Protein AF-A0A4R1Z8A7-F1 (afdb_monomer)

pLDDT: mean 87.7, std 15.38, range [46.19, 98.31]

Structure (mmCIF, N/CA/C/O backbone):
data_AF-A0A4R1Z8A7-F1
#
_entry.id   AF-A0A4R1Z8A7-F1
#
loop_
_atom_site.group_PDB
_atom_site.id
_atom_site.type_symbol
_atom_site.label_atom_id
_atom_site.label_alt_id
_atom_site.label_comp_id
_atom_site.label_asym_id
_atom_site.label_entity_id
_atom_site.label_seq_id
_atom_site.pdbx_PDB_ins_code
_atom_site.Cartn_x
_atom_site.Cartn_y
_atom_site.Cartn_z
_atom_site.occupancy
_atom_site.B_iso_or_equiv
_atom_site.auth_seq_id
_atom_site.auth_comp_id
_atom_site.auth_asym_id
_atom_site.auth_atom_id
_atom_site.pdbx_PDB_model_num
ATOM 1 N N . MET A 1 1 ? -36.364 -0.612 -11.873 1.00 59.16 1 MET A N 1
ATOM 2 C CA . MET A 1 1 ? -35.559 0.368 -11.119 1.00 59.16 1 MET A CA 1
ATOM 3 C C . MET A 1 1 ? -34.154 0.300 -11.696 1.00 59.16 1 MET A C 1
ATOM 5 O O . MET A 1 1 ? -33.574 -0.776 -11.669 1.00 59.16 1 MET A O 1
ATOM 9 N N . LYS A 1 2 ? -33.683 1.351 -12.373 1.00 59.88 2 LYS A N 1
ATOM 10 C CA . LYS A 1 2 ? -32.315 1.385 -12.913 1.00 59.88 2 LYS A CA 1
ATOM 11 C C . LYS A 1 2 ? -31.408 1.698 -11.724 1.00 59.88 2 LYS A C 1
ATOM 13 O O . LYS A 1 2 ? -31.739 2.611 -10.978 1.00 59.88 2 LYS A O 1
ATOM 18 N N . ALA A 1 3 ? -30.361 0.914 -11.488 1.00 68.19 3 ALA A N 1
ATOM 19 C CA . ALA A 1 3 ? -29.402 1.257 -10.447 1.00 68.19 3 ALA A CA 1
ATOM 20 C C . ALA A 1 3 ? -28.747 2.590 -10.833 1.00 68.19 3 ALA A C 1
ATOM 22 O O . ALA A 1 3 ? -28.217 2.713 -11.936 1.00 68.19 3 ALA A O 1
ATOM 23 N N . ASP A 1 4 ? -28.804 3.582 -9.945 1.00 81.25 4 ASP A N 1
ATOM 24 C CA . ASP A 1 4 ? -28.255 4.920 -10.207 1.00 81.25 4 ASP A CA 1
ATOM 25 C C . ASP A 1 4 ? -26.719 4.905 -10.362 1.00 81.25 4 ASP A C 1
ATOM 27 O O . ASP A 1 4 ? -26.124 5.877 -10.825 1.00 81.25 4 ASP A O 1
ATOM 31 N N . PHE A 1 5 ? -26.068 3.785 -10.019 1.00 78.62 5 PHE A N 1
ATOM 32 C CA . PHE A 1 5 ? -24.626 3.602 -10.120 1.00 78.62 5 PHE A CA 1
ATOM 33 C C . PHE A 1 5 ? -24.247 2.156 -10.491 1.00 78.62 5 PHE A C 1
ATOM 35 O O . PHE A 1 5 ? -24.141 1.283 -9.633 1.00 78.62 5 PHE A O 1
ATOM 42 N N . GLU A 1 6 ? -24.008 1.914 -11.782 1.00 84.38 6 GLU A N 1
ATOM 43 C CA . GLU A 1 6 ? -23.390 0.691 -12.311 1.00 84.38 6 GLU A CA 1
ATOM 44 C C . GLU A 1 6 ? -22.260 1.09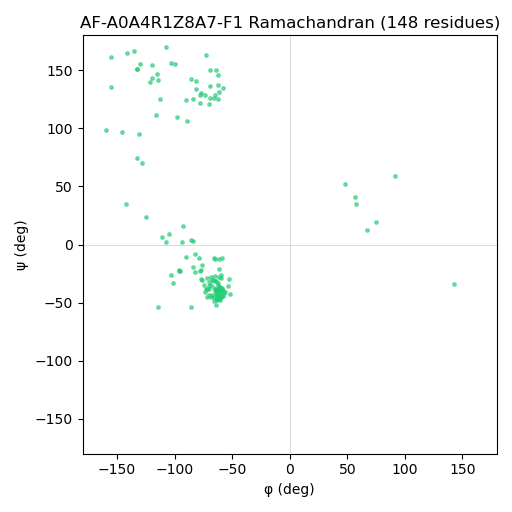8 -13.278 1.00 84.38 6 GLU A C 1
ATOM 46 O O . GLU A 1 6 ? -22.524 1.452 -14.432 1.00 84.38 6 GLU A O 1
ATOM 51 N N . PRO A 1 7 ? -20.995 1.164 -12.819 1.00 83.31 7 PRO A N 1
ATOM 52 C CA . PRO A 1 7 ? -19.895 1.634 -13.652 1.00 83.31 7 PRO A CA 1
ATOM 53 C C . PRO A 1 7 ? -19.573 0.619 -14.757 1.00 83.31 7 PRO A C 1
ATOM 55 O O . PRO A 1 7 ? -19.203 -0.519 -14.487 1.00 83.31 7 PRO A O 1
ATOM 58 N N . VAL A 1 8 ? -19.669 1.055 -16.016 1.00 87.81 8 VAL A N 1
ATOM 59 C CA . VAL A 1 8 ? -19.389 0.214 -17.200 1.00 87.81 8 VAL A CA 1
ATOM 60 C C . VAL A 1 8 ? -17.954 0.399 -17.720 1.00 87.81 8 VAL A C 1
ATOM 62 O O . VAL A 1 8 ? -17.410 -0.475 -18.392 1.00 87.81 8 VAL A O 1
ATOM 65 N N . ARG A 1 9 ? -17.314 1.530 -17.403 1.00 87.94 9 ARG A N 1
ATOM 66 C CA . ARG A 1 9 ? -15.959 1.901 -17.845 1.00 87.94 9 ARG A CA 1
ATOM 67 C C . ARG A 1 9 ? -15.190 2.608 -16.732 1.00 87.94 9 ARG A C 1
ATOM 69 O O . ARG A 1 9 ? -15.797 3.047 -15.759 1.00 87.94 9 ARG A O 1
ATOM 76 N N . ASP A 1 10 ? -13.875 2.714 -16.906 1.00 88.12 10 ASP A N 1
ATOM 77 C CA . ASP A 1 10 ? -12.973 3.502 -16.053 1.00 88.12 10 ASP A CA 1
ATOM 78 C C . ASP A 1 10 ? -13.005 3.123 -14.563 1.00 88.12 10 ASP A C 1
ATOM 80 O O . ASP A 1 10 ? -12.940 3.972 -13.676 1.00 88.12 10 ASP A O 1
ATOM 84 N N . PHE A 1 11 ? -13.071 1.820 -14.276 1.00 91.50 11 PHE A N 1
ATOM 85 C CA . PHE A 1 11 ? -13.005 1.285 -12.918 1.00 91.50 11 PHE A CA 1
ATOM 86 C C . PHE A 1 11 ? -11.812 0.342 -12.746 1.00 91.50 11 PHE A C 1
ATOM 88 O O . PHE A 1 11 ? -11.335 -0.282 -13.692 1.00 91.50 11 PHE A O 1
ATOM 95 N N . THR A 1 12 ? -11.343 0.212 -11.506 1.00 90.50 12 THR A N 1
ATOM 96 C CA . THR A 1 12 ? -10.307 -0.757 -11.131 1.00 90.50 12 THR A CA 1
ATOM 97 C C . THR A 1 12 ? -10.922 -1.802 -10.214 1.00 90.50 12 THR A C 1
ATOM 99 O O . THR A 1 12 ? -11.506 -1.462 -9.187 1.00 90.50 12 THR A O 1
ATOM 102 N N . LYS A 1 13 ? -10.794 -3.083 -10.574 1.00 90.94 13 LYS A N 1
ATOM 103 C CA . LYS A 1 13 ? -11.178 -4.184 -9.683 1.00 90.94 13 LYS A CA 1
ATOM 104 C C . LYS A 1 13 ? -10.142 -4.304 -8.574 1.00 90.94 13 LYS A C 1
ATOM 106 O O . LYS A 1 13 ? -8.955 -4.411 -8.862 1.00 90.94 13 LYS A O 1
ATOM 111 N N . VAL A 1 14 ? -10.599 -4.320 -7.329 1.00 92.44 14 V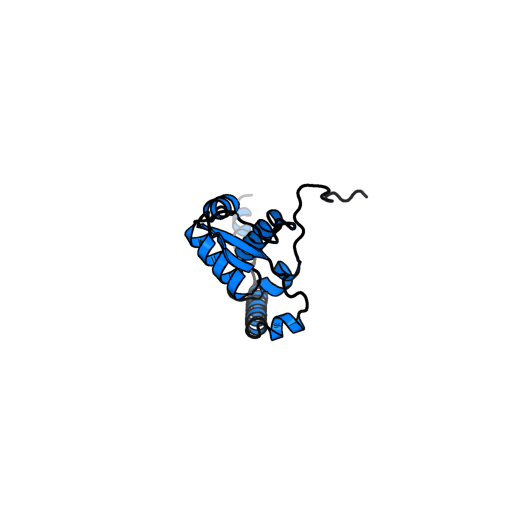AL A N 1
ATOM 112 C CA . VAL A 1 14 ? -9.754 -4.450 -6.137 1.00 92.44 14 VAL A CA 1
ATOM 113 C C . VAL A 1 14 ? -10.333 -5.503 -5.203 1.00 92.44 14 VAL A C 1
ATOM 115 O O . VAL A 1 14 ? -11.542 -5.729 -5.184 1.00 92.44 14 VAL A O 1
ATOM 118 N N . HIS A 1 15 ? -9.477 -6.163 -4.428 1.00 94.44 15 HIS A N 1
ATOM 119 C CA . HIS A 1 15 ? -9.932 -7.132 -3.436 1.00 94.44 15 HIS A CA 1
ATOM 120 C C . HIS A 1 15 ? -10.495 -6.429 -2.199 1.00 94.44 15 HIS A C 1
ATOM 122 O O . HIS A 1 15 ? -9.821 -5.598 -1.588 1.00 94.44 15 HIS A O 1
ATOM 128 N N . ASN A 1 16 ? -11.690 -6.844 -1.771 1.00 96.06 16 ASN A N 1
ATOM 129 C CA . ASN A 1 16 ? -12.342 -6.317 -0.568 1.00 96.06 16 ASN A CA 1
ATOM 130 C C . ASN A 1 16 ? -11.516 -6.530 0.709 1.00 96.06 16 ASN A C 1
ATOM 132 O O . ASN A 1 16 ? -11.614 -5.720 1.626 1.00 96.06 16 ASN A O 1
ATOM 136 N N . ALA A 1 17 ? -10.650 -7.551 0.739 1.00 97.19 17 ALA A N 1
ATOM 137 C CA . ALA A 1 17 ? -9.733 -7.826 1.846 1.00 97.19 17 ALA A CA 1
ATOM 138 C C . ALA A 1 17 ? -8.873 -6.614 2.242 1.00 97.19 17 ALA A C 1
ATOM 140 O O . ALA A 1 17 ? -8.539 -6.459 3.415 1.00 97.19 17 ALA A O 1
ATOM 141 N N . LEU A 1 18 ? -8.562 -5.712 1.302 1.00 96.88 18 LEU A N 1
ATOM 142 C CA . LEU A 1 18 ? -7.855 -4.466 1.613 1.00 96.88 18 LEU A CA 1
ATOM 143 C C . LEU A 1 18 ? -8.619 -3.604 2.622 1.00 96.88 18 LEU A C 1
ATOM 145 O O . LEU A 1 18 ? -7.999 -2.980 3.475 1.00 96.88 18 LEU A O 1
ATOM 149 N N . PHE A 1 19 ? -9.948 -3.580 2.519 1.00 94.50 19 PHE A N 1
ATOM 150 C CA . PHE A 1 19 ? -10.836 -2.743 3.324 1.00 94.50 19 PHE A CA 1
ATOM 151 C C . PHE A 1 19 ? -11.412 -3.471 4.536 1.00 94.50 19 PHE A C 1
ATOM 153 O O . PHE A 1 19 ? -11.811 -2.812 5.495 1.00 94.50 19 PHE A O 1
ATOM 160 N N . THR A 1 20 ? -11.460 -4.805 4.502 1.00 94.56 20 THR A N 1
ATOM 161 C CA . THR A 1 20 ? -12.052 -5.616 5.571 1.00 94.56 20 THR A CA 1
ATOM 162 C C . THR A 1 20 ? -11.023 -6.249 6.497 1.00 94.56 20 THR A C 1
ATOM 164 O O . THR A 1 20 ? -11.328 -6.379 7.678 1.00 94.56 20 THR A O 1
ATOM 167 N N . LEU A 1 21 ? -9.836 -6.622 6.001 1.00 96.88 21 LEU A N 1
ATOM 168 C CA . LEU A 1 21 ? -8.790 -7.314 6.765 1.00 96.88 21 LEU A CA 1
ATOM 169 C C . LEU A 1 21 ? -7.541 -6.449 6.935 1.00 96.88 21 LEU A C 1
ATOM 171 O O . LEU A 1 21 ? -7.116 -6.196 8.056 1.00 96.88 21 LEU A O 1
ATOM 175 N N . TYR A 1 22 ? -6.968 -5.929 5.849 1.00 97.19 22 TYR A N 1
ATOM 176 C CA . TYR A 1 22 ? -5.698 -5.199 5.937 1.00 97.19 22 TYR A CA 1
ATOM 177 C C . TYR A 1 22 ? -5.820 -3.884 6.715 1.00 97.19 22 TYR A C 1
ATOM 179 O O . TYR A 1 22 ? -4.888 -3.515 7.414 1.00 97.19 22 TYR A O 1
ATOM 187 N N . THR A 1 23 ? -6.975 -3.217 6.694 1.00 94.69 23 THR A N 1
ATOM 188 C CA . THR A 1 23 ? -7.287 -2.055 7.556 1.00 94.69 23 THR A CA 1
ATOM 189 C C . THR A 1 23 ? -7.278 -2.362 9.057 1.00 94.69 23 THR A C 1
ATOM 191 O O . THR A 1 23 ? -7.282 -1.432 9.861 1.00 94.69 23 THR A O 1
ATOM 194 N N . ARG A 1 24 ? -7.256 -3.641 9.452 1.00 95.06 24 ARG A N 1
ATOM 195 C CA . ARG A 1 24 ? -7.099 -4.082 10.847 1.00 95.06 24 ARG A CA 1
ATOM 196 C C . ARG A 1 24 ? -5.638 -4.110 11.295 1.00 95.06 24 ARG A C 1
ATOM 198 O O . ARG A 1 24 ? -5.368 -4.319 12.470 1.00 95.06 24 ARG A O 1
ATOM 205 N N . LEU A 1 25 ? -4.688 -3.907 10.384 1.00 96.12 25 LEU A N 1
ATOM 206 C CA . LEU A 1 25 ? -3.268 -3.861 10.715 1.00 96.12 25 LEU A CA 1
ATOM 207 C C . LEU A 1 25 ? -2.883 -2.473 11.251 1.00 96.12 25 LEU A C 1
ATOM 209 O O . LEU A 1 25 ? -3.314 -1.458 10.703 1.00 96.12 25 LEU A O 1
ATOM 213 N N . PRO A 1 26 ? -2.016 -2.394 12.275 1.00 94.19 26 PRO A N 1
ATOM 214 C CA . PRO A 1 26 ? -1.781 -1.165 13.036 1.00 94.19 26 PRO A CA 1
ATOM 215 C C . PRO A 1 26 ? -1.214 0.008 12.224 1.00 94.19 26 PRO A C 1
ATOM 217 O O . PRO A 1 26 ? -1.525 1.165 12.509 1.00 94.19 26 PRO A O 1
ATOM 220 N N . ASP A 1 27 ? -0.364 -0.259 11.229 1.00 95.69 27 ASP A N 1
ATOM 221 C CA . ASP A 1 27 ? 0.247 0.757 10.363 1.00 95.69 27 ASP A CA 1
ATOM 222 C C . ASP A 1 27 ? -0.330 0.774 8.938 1.00 95.69 27 ASP A C 1
ATOM 224 O O . ASP A 1 27 ? 0.090 1.596 8.118 1.00 95.69 27 ASP A O 1
ATOM 228 N N . PHE A 1 28 ? -1.330 -0.063 8.641 1.00 97.12 28 PHE A N 1
ATOM 229 C CA . PHE A 1 28 ? -1.996 -0.075 7.343 1.00 97.12 28 PHE A CA 1
ATOM 230 C C . PHE A 1 28 ? -3.177 0.903 7.319 1.00 97.12 28 PHE A C 1
ATOM 232 O O . PHE A 1 28 ? -4.247 0.684 7.876 1.00 97.12 28 PHE A O 1
ATOM 239 N N . LYS A 1 29 ? -2.959 2.014 6.626 1.00 95.25 29 LYS A N 1
ATOM 240 C CA . LYS A 1 29 ? -3.917 3.117 6.433 1.00 95.25 29 LYS A CA 1
ATOM 241 C C . LYS A 1 29 ? -4.483 3.179 5.011 1.00 95.25 29 LYS A C 1
ATOM 243 O O . LYS A 1 29 ? -3.953 2.533 4.107 1.00 95.25 29 LYS A O 1
ATOM 248 N N . ALA A 1 30 ? -5.502 4.013 4.804 1.00 95.44 30 ALA A N 1
ATOM 249 C CA . ALA A 1 30 ? -6.194 4.184 3.525 1.00 95.44 30 ALA A CA 1
ATOM 250 C C . ALA A 1 30 ? -5.254 4.503 2.346 1.00 95.44 30 ALA A C 1
ATOM 252 O O . ALA A 1 30 ? -5.450 3.997 1.244 1.00 95.44 30 ALA A O 1
ATOM 253 N N . GLU A 1 31 ? -4.191 5.272 2.573 1.00 96.75 31 GLU A N 1
ATOM 254 C CA . GLU A 1 31 ? -3.219 5.647 1.542 1.00 96.75 31 GLU A CA 1
ATOM 255 C C . GLU A 1 31 ? -2.439 4.438 1.008 1.00 96.75 31 GLU A C 1
ATOM 257 O O . GLU A 1 31 ? -2.036 4.415 -0.154 1.00 96.75 31 GLU A O 1
ATOM 262 N N . HIS A 1 32 ? -2.277 3.391 1.820 1.00 97.94 32 HIS A N 1
ATOM 263 C CA . HIS A 1 32 ? -1.661 2.137 1.390 1.00 97.94 32 HIS A CA 1
ATOM 264 C C . HIS A 1 32 ? -2.596 1.360 0.464 1.00 97.94 32 HIS A C 1
ATOM 266 O O . HIS A 1 32 ? -2.163 0.906 -0.595 1.00 97.94 32 HIS A O 1
ATOM 272 N N . ALA A 1 33 ? -3.883 1.264 0.819 1.00 97.31 33 ALA A N 1
ATOM 273 C CA . ALA A 1 33 ? -4.899 0.689 -0.062 1.00 97.31 33 ALA A CA 1
ATOM 274 C C . ALA A 1 33 ? -4.998 1.474 -1.381 1.00 97.31 33 ALA A C 1
ATOM 276 O O . ALA A 1 33 ? -5.102 0.874 -2.453 1.00 97.31 33 ALA A O 1
ATOM 277 N N . MET A 1 34 ? -4.882 2.804 -1.320 1.00 97.00 34 MET A N 1
ATOM 278 C CA . MET A 1 34 ? -4.884 3.664 -2.501 1.00 97.00 34 MET A CA 1
ATOM 279 C C . MET A 1 34 ? -3.657 3.426 -3.388 1.00 97.00 34 MET A C 1
ATOM 281 O O . MET A 1 34 ? -3.806 3.251 -4.595 1.00 97.00 34 MET A O 1
ATOM 285 N N . LEU A 1 35 ? -2.452 3.338 -2.809 1.00 97.94 35 LEU A N 1
ATOM 286 C CA . LEU A 1 35 ? -1.244 2.995 -3.564 1.00 97.94 35 LEU A CA 1
ATOM 287 C C . LEU A 1 35 ? -1.366 1.619 -4.224 1.00 97.94 35 LEU A C 1
ATOM 289 O O . LEU A 1 35 ? -1.042 1.471 -5.400 1.00 97.94 35 LEU A O 1
ATOM 293 N N . TYR A 1 36 ? -1.845 0.612 -3.494 1.00 98.06 36 TYR A N 1
ATOM 294 C CA . TYR A 1 36 ? -2.032 -0.724 -4.054 1.00 98.06 36 TYR A CA 1
ATOM 295 C C . TYR A 1 36 ? -3.026 -0.708 -5.228 1.00 98.06 36 TYR A C 1
ATOM 297 O O . TYR A 1 36 ? -2.721 -1.229 -6.299 1.00 98.06 36 TYR A O 1
ATOM 305 N N . THR A 1 37 ? -4.159 -0.018 -5.075 1.00 97.31 37 THR A N 1
ATOM 306 C CA . THR A 1 37 ? -5.172 0.162 -6.131 1.00 97.31 37 THR A CA 1
ATOM 307 C C . THR A 1 37 ? -4.606 0.893 -7.351 1.00 97.31 37 THR A C 1
ATOM 309 O O . THR A 1 37 ? -4.811 0.474 -8.490 1.00 97.31 37 THR A O 1
ATOM 312 N N . TYR A 1 38 ? -3.828 1.953 -7.126 1.00 97.75 38 TYR A N 1
ATOM 313 C CA . TYR A 1 38 ? -3.145 2.701 -8.181 1.00 97.75 38 TYR A CA 1
ATOM 314 C C . TYR A 1 38 ? -2.184 1.820 -8.991 1.00 97.75 38 TYR A C 1
ATOM 316 O O . TYR A 1 38 ? -2.118 1.937 -10.220 1.00 97.75 38 TYR A O 1
ATOM 324 N N . LEU A 1 39 ? -1.450 0.931 -8.312 1.00 97.38 39 LEU A N 1
ATOM 325 C CA . LEU A 1 39 ? -0.561 -0.033 -8.954 1.00 97.38 39 LEU A CA 1
ATOM 326 C C . LEU A 1 39 ? -1.347 -1.112 -9.713 1.00 97.38 39 LEU A C 1
ATOM 328 O O . LEU A 1 39 ? -0.932 -1.464 -10.813 1.00 97.38 39 LEU A O 1
ATOM 332 N N . MET A 1 40 ? -2.484 -1.592 -9.189 1.00 96.50 40 MET A N 1
ATOM 333 C CA . MET A 1 40 ? -3.376 -2.521 -9.904 1.00 96.50 40 MET A CA 1
ATOM 334 C C . MET A 1 40 ? -3.886 -1.924 -11.216 1.00 96.50 40 MET A C 1
ATOM 336 O O . MET A 1 40 ? -3.825 -2.584 -12.249 1.00 96.50 40 MET A O 1
ATOM 340 N N . ALA A 1 41 ? -4.308 -0.658 -11.202 1.00 96.19 41 ALA A N 1
ATOM 341 C CA . ALA A 1 41 ? -4.767 0.050 -12.398 1.00 96.19 41 ALA A CA 1
ATOM 342 C C . ALA A 1 41 ? -3.683 0.181 -13.489 1.00 96.19 41 ALA A C 1
ATOM 344 O O . ALA A 1 41 ? -3.994 0.404 -14.655 1.00 96.19 41 ALA A O 1
ATOM 345 N N . ARG A 1 42 ? -2.402 0.063 -13.111 1.00 95.81 42 ARG A N 1
ATOM 346 C CA . ARG A 1 42 ? -1.226 0.162 -13.997 1.00 95.81 42 ARG A CA 1
ATOM 347 C C . ARG A 1 42 ? -0.499 -1.164 -14.179 1.00 95.81 42 ARG A C 1
ATOM 349 O O . ARG A 1 42 ? 0.588 -1.195 -14.759 1.00 95.81 42 ARG A O 1
ATOM 356 N N . PHE A 1 43 ? -1.055 -2.249 -13.655 1.00 95.19 43 PHE A N 1
ATOM 357 C CA . PHE A 1 43 ? -0.459 -3.561 -13.787 1.00 95.19 43 PHE A CA 1
ATOM 358 C C . PHE A 1 43 ? -0.563 -4.017 -15.235 1.00 95.19 43 PHE A C 1
ATOM 360 O O . PHE A 1 43 ? -1.651 -4.042 -15.804 1.00 95.19 43 PHE A O 1
ATOM 367 N N . ASN A 1 44 ? 0.569 -4.386 -15.826 1.00 93.75 44 ASN A N 1
ATOM 368 C CA . ASN A 1 44 ? 0.597 -4.960 -17.160 1.00 93.75 44 ASN A CA 1
ATOM 369 C C . ASN A 1 44 ? 0.661 -6.494 -17.043 1.00 93.75 44 ASN A C 1
ATOM 371 O O . ASN A 1 44 ? 1.710 -7.010 -16.641 1.00 93.75 44 ASN A O 1
ATOM 375 N N . PRO A 1 45 ? -0.409 -7.238 -17.398 1.00 91.88 45 PRO A N 1
ATOM 376 C CA . PRO A 1 45 ? -0.429 -8.696 -17.279 1.00 91.88 45 PRO A CA 1
ATOM 377 C C . PRO A 1 45 ? 0.628 -9.392 -18.138 1.00 91.88 45 PRO A C 1
ATOM 379 O O . PRO A 1 45 ? 1.184 -10.399 -17.713 1.00 91.88 45 PRO A O 1
ATOM 382 N N . SER A 1 46 ? 0.955 -8.833 -19.307 1.00 93.69 46 SER A N 1
ATOM 383 C CA . SER A 1 46 ? 1.967 -9.389 -20.211 1.00 93.69 46 SER A CA 1
ATOM 384 C C . SER A 1 46 ? 3.378 -9.297 -19.631 1.00 93.69 46 SER A C 1
ATOM 386 O O . SER A 1 46 ? 4.219 -10.145 -19.914 1.00 93.69 46 SER A O 1
ATOM 388 N N . TYR A 1 47 ? 3.648 -8.276 -18.814 1.00 90.88 47 TYR A N 1
ATOM 389 C CA . TYR A 1 47 ? 4.942 -8.102 -18.149 1.00 90.88 47 TYR A CA 1
ATOM 390 C C . TYR A 1 47 ? 4.975 -8.673 -16.726 1.00 90.88 47 TYR A C 1
ATOM 392 O O . TYR A 1 47 ? 6.051 -8.979 -16.209 1.00 90.88 47 TYR A O 1
ATOM 400 N N . GLY A 1 48 ? 3.819 -8.816 -16.074 1.00 93.19 48 GLY A N 1
ATOM 401 C CA . GLY A 1 48 ? 3.709 -9.279 -14.690 1.00 93.19 48 GLY A CA 1
ATOM 402 C C . GLY A 1 48 ? 4.117 -8.230 -13.646 1.00 93.19 48 GLY A C 1
ATOM 403 O O . GLY A 1 48 ? 4.442 -8.582 -12.508 1.00 93.19 48 GLY A O 1
ATOM 404 N N . TYR A 1 49 ? 4.148 -6.944 -14.011 1.00 95.25 49 TYR A N 1
ATOM 405 C CA . TYR A 1 49 ? 4.468 -5.847 -13.094 1.00 95.25 49 TYR A CA 1
ATOM 406 C C . TYR A 1 49 ? 3.880 -4.501 -13.542 1.00 95.25 49 TYR A C 1
ATOM 408 O O . TYR A 1 49 ? 3.552 -4.292 -14.709 1.00 95.25 49 TYR A O 1
ATOM 416 N N . ALA A 1 50 ? 3.788 -3.570 -12.592 1.00 96.00 50 ALA A N 1
ATOM 417 C CA . ALA A 1 50 ? 3.615 -2.138 -12.831 1.00 96.00 50 ALA A CA 1
ATOM 418 C C . ALA A 1 50 ? 4.974 -1.428 -12.696 1.00 96.00 50 ALA A C 1
ATOM 420 O O . ALA A 1 50 ? 5.867 -1.921 -12.010 1.00 96.00 50 ALA A O 1
ATOM 421 N N . PHE A 1 51 ? 5.160 -0.273 -13.328 1.00 95.25 51 PHE A N 1
ATOM 422 C CA . PHE A 1 51 ? 6.431 0.470 -13.274 1.00 95.25 51 PHE A CA 1
ATOM 423 C C . PHE A 1 51 ? 6.292 2.010 -13.214 1.00 95.25 51 PHE A C 1
ATOM 425 O O . PHE A 1 51 ? 7.140 2.703 -13.783 1.00 95.25 51 PHE A O 1
ATOM 432 N N . PRO A 1 52 ? 5.267 2.582 -12.540 1.00 96.00 52 PRO A N 1
ATOM 433 C CA . PRO A 1 52 ? 5.202 4.031 -12.350 1.00 96.00 52 PRO A CA 1
ATOM 434 C C . PRO A 1 52 ? 6.401 4.525 -11.534 1.00 96.00 52 PRO A C 1
ATOM 436 O O . PRO A 1 52 ? 6.878 3.842 -10.630 1.00 96.00 52 PRO A O 1
ATOM 439 N N . THR A 1 53 ? 6.896 5.723 -11.817 1.00 95.19 53 THR A N 1
ATOM 440 C CA . THR A 1 53 ? 7.968 6.317 -11.013 1.00 95.19 53 THR A CA 1
ATOM 441 C C . THR A 1 53 ? 7.439 6.777 -9.649 1.00 95.19 53 THR A C 1
ATOM 443 O O . THR A 1 53 ? 6.239 6.975 -9.455 1.00 95.19 53 THR A O 1
ATOM 446 N N . SER A 1 54 ? 8.334 7.011 -8.681 1.00 95.25 54 SER A N 1
ATOM 447 C CA . SER A 1 54 ? 7.927 7.610 -7.398 1.00 95.25 54 SER A CA 1
ATOM 448 C C . SER A 1 54 ? 7.290 8.996 -7.580 1.00 95.25 54 SER A C 1
ATOM 450 O O . SER A 1 54 ? 6.441 9.365 -6.774 1.00 95.25 54 SER A O 1
ATOM 452 N N . CYS A 1 55 ? 7.663 9.741 -8.628 1.00 95.88 55 CYS A N 1
ATOM 453 C CA . CYS A 1 55 ? 7.043 11.022 -8.971 1.00 95.88 55 CYS A CA 1
ATOM 454 C C . CYS A 1 55 ? 5.614 10.832 -9.492 1.00 95.88 55 CYS A C 1
ATOM 456 O O . CYS A 1 55 ? 4.719 11.539 -9.040 1.00 95.88 55 CYS A O 1
ATOM 458 N N . ASP A 1 56 ? 5.378 9.843 -10.361 1.00 97.31 56 ASP A N 1
ATOM 459 C CA . ASP A 1 56 ? 4.030 9.532 -10.866 1.00 97.31 56 ASP A CA 1
ATOM 460 C C . ASP A 1 56 ? 3.089 9.120 -9.733 1.00 97.31 56 ASP A C 1
ATOM 462 O O . ASP A 1 56 ? 1.925 9.519 -9.703 1.00 97.31 56 ASP A O 1
ATOM 466 N N . ILE A 1 57 ? 3.603 8.332 -8.784 1.00 97.88 57 ILE A N 1
ATOM 467 C CA . ILE A 1 57 ? 2.854 7.919 -7.596 1.00 97.88 57 ILE A CA 1
ATOM 468 C C . ILE A 1 57 ? 2.556 9.131 -6.708 1.00 97.88 57 ILE A C 1
ATOM 470 O O . ILE A 1 57 ? 1.417 9.311 -6.289 1.00 97.88 57 ILE A O 1
ATOM 474 N N . ALA A 1 58 ? 3.567 9.954 -6.418 1.00 97.88 58 ALA A N 1
ATOM 475 C CA . ALA A 1 58 ? 3.420 11.143 -5.584 1.00 97.88 58 ALA A CA 1
ATOM 476 C C . ALA A 1 58 ? 2.378 12.112 -6.160 1.00 97.88 58 ALA A C 1
ATOM 478 O O . ALA A 1 58 ? 1.507 12.584 -5.432 1.00 97.88 58 ALA A O 1
ATOM 479 N N . LEU A 1 59 ? 2.426 12.341 -7.475 1.00 97.94 59 LEU A N 1
ATOM 480 C CA . LEU A 1 59 ? 1.466 13.174 -8.188 1.00 97.94 59 LEU A CA 1
ATOM 481 C C . LEU A 1 59 ? 0.052 12.584 -8.125 1.00 97.94 59 LEU A C 1
ATOM 483 O O . LEU A 1 59 ? -0.897 13.290 -7.802 1.00 97.94 59 LEU A O 1
ATOM 487 N N . ALA A 1 60 ? -0.096 11.286 -8.397 1.00 97.25 60 ALA A N 1
ATOM 488 C CA . ALA A 1 60 ? -1.406 10.644 -8.440 1.00 97.25 60 ALA A CA 1
ATOM 489 C C . ALA A 1 60 ? -2.079 10.506 -7.069 1.00 97.25 60 ALA A C 1
ATOM 491 O O . ALA A 1 60 ? -3.303 10.547 -6.984 1.00 97.25 60 ALA A O 1
ATOM 492 N N . LEU A 1 61 ? -1.292 10.323 -6.007 1.00 96.81 61 LEU A N 1
ATOM 493 C CA . LEU A 1 61 ? -1.790 10.207 -4.635 1.00 96.81 61 LEU A CA 1
ATOM 494 C C . LEU A 1 61 ? -1.790 11.542 -3.884 1.00 96.81 61 LEU A C 1
ATOM 496 O O . LEU A 1 61 ? -2.139 11.564 -2.706 1.00 96.81 61 LEU A O 1
ATOM 500 N N . ASN A 1 62 ? -1.389 12.631 -4.547 1.00 97.44 62 ASN A N 1
ATOM 501 C CA . ASN A 1 62 ? -1.239 13.958 -3.957 1.00 97.44 62 ASN A CA 1
ATOM 502 C C . ASN A 1 62 ? -0.446 13.928 -2.634 1.00 97.44 62 ASN A C 1
ATOM 504 O O . ASN A 1 62 ? -0.901 14.402 -1.593 1.00 97.44 62 ASN A O 1
ATOM 508 N N . CYS A 1 63 ? 0.740 13.314 -2.658 1.00 97.00 63 CYS A N 1
ATOM 509 C CA . CYS A 1 63 ? 1.593 13.158 -1.481 1.00 97.00 63 CYS A CA 1
ATOM 510 C C . CYS A 1 63 ? 3.060 13.490 -1.783 1.00 97.00 63 CYS A C 1
ATOM 512 O O . CYS A 1 63 ? 3.488 13.556 -2.931 1.00 97.00 63 CYS A O 1
ATOM 514 N N . GLY A 1 64 ? 3.880 13.650 -0.741 1.00 97.25 64 GLY A N 1
ATOM 515 C CA . GLY A 1 64 ? 5.323 13.845 -0.913 1.00 97.25 64 GLY A CA 1
ATOM 516 C C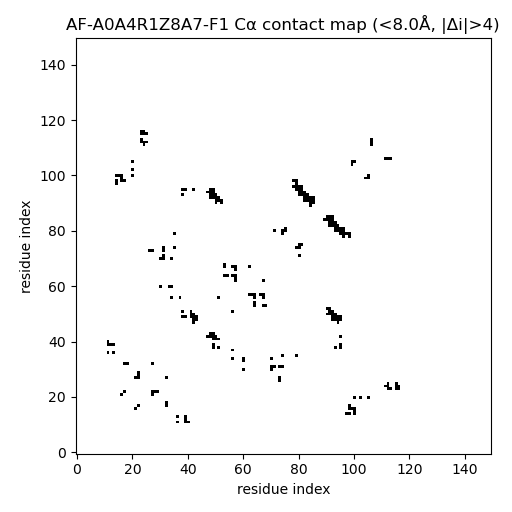 . GLY A 1 64 ? 6.042 12.585 -1.421 1.00 97.25 64 GLY A C 1
ATOM 517 O O . GLY A 1 64 ? 5.668 11.463 -1.083 1.00 97.25 64 GLY A O 1
ATOM 518 N N . ILE A 1 65 ? 7.142 12.749 -2.164 1.00 95.00 65 ILE A N 1
ATOM 519 C CA . ILE A 1 65 ? 7.949 11.624 -2.690 1.00 95.00 65 ILE A CA 1
ATOM 520 C C . ILE A 1 65 ? 8.471 10.716 -1.561 1.00 95.00 65 ILE A C 1
ATOM 522 O O . ILE A 1 65 ? 8.449 9.491 -1.680 1.00 95.00 65 ILE A O 1
ATOM 526 N N . ASN A 1 66 ? 8.884 11.290 -0.427 1.00 95.88 66 ASN A N 1
ATOM 527 C CA . ASN A 1 66 ? 9.330 10.510 0.736 1.00 95.88 66 ASN A CA 1
ATOM 528 C C . ASN A 1 66 ? 8.203 9.648 1.323 1.00 95.88 66 ASN A C 1
ATOM 530 O O . ASN A 1 66 ? 8.444 8.537 1.802 1.00 95.88 66 ASN A O 1
ATOM 534 N N . GLN A 1 67 ? 6.964 10.127 1.225 1.00 97.00 67 GLN A N 1
ATOM 535 C CA . GLN A 1 67 ? 5.791 9.406 1.688 1.00 97.00 67 GLN A CA 1
ATOM 536 C C . GLN A 1 67 ? 5.524 8.161 0.828 1.00 97.00 67 GLN A C 1
ATOM 538 O O . GLN A 1 67 ? 5.185 7.109 1.366 1.00 97.00 67 GLN A O 1
ATOM 543 N N . VAL A 1 68 ? 5.799 8.224 -0.481 1.00 97.31 68 VAL A N 1
ATOM 544 C CA . VAL A 1 68 ? 5.738 7.055 -1.375 1.00 97.31 68 VAL A CA 1
ATOM 545 C C . VAL A 1 68 ? 6.653 5.935 -0.877 1.00 97.31 68 VAL A C 1
ATOM 547 O O . VAL A 1 68 ? 6.267 4.767 -0.869 1.00 97.31 68 VAL A O 1
ATOM 550 N N . THR A 1 69 ? 7.859 6.264 -0.409 1.00 96.25 69 THR A N 1
ATOM 551 C CA . THR A 1 69 ? 8.778 5.272 0.172 1.00 96.25 69 THR A CA 1
ATOM 552 C C . THR A 1 69 ? 8.206 4.634 1.438 1.00 96.25 69 THR A C 1
ATOM 554 O O . THR A 1 69 ? 8.276 3.410 1.581 1.00 96.25 69 THR A O 1
ATOM 557 N N . ALA A 1 70 ? 7.587 5.424 2.320 1.00 97.50 70 ALA A N 1
ATOM 558 C CA . ALA A 1 70 ? 6.900 4.911 3.504 1.00 97.50 70 ALA A CA 1
ATOM 559 C C . ALA A 1 70 ? 5.731 3.980 3.139 1.00 97.50 70 ALA A C 1
ATOM 561 O O . ALA A 1 70 ? 5.655 2.872 3.674 1.00 97.50 70 ALA A O 1
ATOM 562 N N . TYR A 1 71 ? 4.887 4.366 2.178 1.00 98.06 71 TYR A N 1
ATOM 563 C CA . TYR A 1 71 ? 3.768 3.536 1.729 1.00 98.06 71 TYR A CA 1
ATOM 564 C C . TYR A 1 71 ? 4.242 2.212 1.121 1.00 98.06 71 TYR A C 1
ATOM 566 O O . TYR A 1 71 ? 3.755 1.142 1.492 1.00 98.06 71 TYR A O 1
ATOM 574 N N . LYS A 1 72 ? 5.260 2.257 0.246 1.00 97.56 72 LYS A N 1
ATOM 575 C CA . LYS A 1 72 ? 5.885 1.057 -0.336 1.00 97.56 72 LYS A CA 1
ATOM 576 C C . LYS A 1 72 ? 6.393 0.105 0.745 1.00 97.56 72 LYS A C 1
ATOM 578 O O . LYS A 1 72 ? 6.252 -1.105 0.602 1.00 97.56 72 LYS A O 1
ATOM 583 N N . ARG A 1 73 ? 7.000 0.631 1.813 1.00 97.94 73 ARG A N 1
ATOM 584 C CA . ARG A 1 73 ? 7.535 -0.185 2.913 1.00 97.94 73 ARG A CA 1
ATOM 585 C C . ARG A 1 73 ? 6.434 -0.984 3.610 1.00 97.94 73 ARG A C 1
ATOM 587 O O . ARG A 1 73 ? 6.629 -2.172 3.841 1.00 97.94 73 ARG A O 1
ATOM 594 N N . VAL A 1 74 ? 5.287 -0.366 3.886 1.00 98.19 74 VAL A N 1
ATOM 595 C CA . VAL A 1 74 ? 4.141 -1.047 4.514 1.00 98.19 74 VAL A CA 1
ATOM 596 C C . VAL A 1 74 ? 3.536 -2.093 3.574 1.00 98.19 74 VAL A C 1
ATOM 598 O O . VAL A 1 74 ? 3.317 -3.229 3.985 1.00 98.19 74 VAL A O 1
ATOM 601 N N . LEU A 1 75 ? 3.358 -1.777 2.286 1.00 98.31 75 LEU A N 1
ATOM 602 C CA . LEU A 1 75 ? 2.859 -2.763 1.316 1.00 98.31 75 LEU A CA 1
ATOM 603 C C . LEU A 1 75 ? 3.797 -3.973 1.160 1.00 98.31 75 LEU A C 1
ATOM 605 O O . LEU A 1 75 ? 3.326 -5.098 1.010 1.00 98.31 75 LEU A O 1
ATOM 609 N N . LYS A 1 76 ? 5.119 -3.766 1.225 1.00 98.12 76 LYS A N 1
ATOM 610 C CA . LYS A 1 76 ? 6.109 -4.858 1.230 1.00 98.12 76 LYS A CA 1
ATOM 611 C C . LYS A 1 76 ? 6.049 -5.686 2.508 1.00 98.12 76 LYS A C 1
ATOM 613 O O . LYS A 1 76 ? 6.079 -6.909 2.425 1.00 98.12 76 LYS A O 1
ATOM 618 N N . LYS A 1 77 ? 5.971 -5.021 3.668 1.00 97.94 77 LYS A N 1
ATOM 619 C CA . LYS A 1 77 ? 5.864 -5.659 4.991 1.00 97.94 77 LYS A CA 1
ATOM 620 C C . LYS A 1 77 ? 4.718 -6.668 5.014 1.00 97.94 77 LYS A C 1
ATOM 622 O O . LYS A 1 77 ? 4.902 -7.776 5.495 1.00 97.94 77 LYS A O 1
ATOM 627 N N . TYR A 1 78 ? 3.579 -6.304 4.429 1.00 97.94 78 TYR A N 1
ATOM 628 C CA . TYR A 1 78 ? 2.391 -7.157 4.373 1.00 97.94 78 TYR A CA 1
ATOM 629 C C . TYR A 1 78 ? 2.279 -8.015 3.112 1.00 97.94 78 TYR A C 1
ATOM 631 O O . TYR A 1 78 ? 1.210 -8.537 2.803 1.00 97.94 78 TYR A O 1
ATOM 639 N N . GLY A 1 79 ? 3.378 -8.158 2.368 1.00 97.56 79 GLY A N 1
ATOM 640 C CA . GLY A 1 79 ? 3.467 -9.079 1.241 1.00 97.56 79 GLY A CA 1
ATOM 641 C C . GLY A 1 79 ? 2.585 -8.723 0.046 1.00 97.56 79 GLY A C 1
ATOM 642 O O . GLY A 1 79 ? 2.467 -9.545 -0.852 1.00 97.56 79 GLY A O 1
ATOM 643 N N . LEU A 1 80 ? 2.006 -7.522 -0.008 1.00 98.12 80 LEU A N 1
ATOM 644 C CA . LEU A 1 80 ? 1.128 -7.091 -1.098 1.00 98.12 80 LEU A CA 1
ATOM 645 C C . LEU A 1 80 ? 1.908 -6.734 -2.363 1.00 98.12 80 LEU A C 1
ATOM 647 O O . LEU A 1 80 ? 1.416 -6.908 -3.477 1.00 98.12 80 LEU A O 1
ATOM 651 N N . ILE A 1 81 ? 3.138 -6.240 -2.206 1.00 98.06 81 ILE A N 1
ATOM 652 C CA . ILE A 1 81 ? 4.014 -5.920 -3.334 1.00 98.06 81 ILE A CA 1
ATOM 653 C C . ILE A 1 81 ? 5.420 -6.471 -3.121 1.00 98.06 81 ILE A C 1
ATOM 655 O O . ILE A 1 81 ? 5.932 -6.519 -2.003 1.00 98.06 81 ILE A O 1
ATOM 659 N N . ALA A 1 82 ? 6.088 -6.779 -4.225 1.00 97.50 82 ALA A N 1
ATOM 660 C CA . ALA A 1 82 ? 7.537 -6.896 -4.295 1.00 97.50 82 ALA A CA 1
ATOM 661 C C . ALA A 1 82 ? 8.085 -5.806 -5.221 1.00 97.50 82 ALA A C 1
ATOM 663 O O . ALA A 1 82 ? 7.440 -5.428 -6.199 1.00 97.50 82 ALA A O 1
ATOM 664 N N . THR A 1 83 ? 9.282 -5.298 -4.924 1.00 96.00 83 THR A N 1
ATOM 665 C CA . THR A 1 83 ? 9.961 -4.333 -5.797 1.00 96.00 83 THR A CA 1
ATOM 666 C C . THR A 1 83 ? 11.305 -4.865 -6.233 1.00 96.00 83 THR A C 1
ATOM 668 O O . THR A 1 83 ? 12.061 -5.361 -5.398 1.00 96.00 83 THR A O 1
ATOM 671 N N . ARG A 1 84 ? 11.650 -4.635 -7.491 1.00 93.62 84 ARG A N 1
ATOM 672 C CA . ARG A 1 84 ? 13.015 -4.788 -8.000 1.00 93.62 84 ARG A CA 1
ATOM 673 C C . ARG A 1 84 ? 13.398 -3.527 -8.764 1.00 93.62 84 ARG A C 1
ATOM 675 O O . ARG A 1 84 ? 12.523 -2.816 -9.255 1.00 93.62 84 ARG A O 1
ATOM 682 N N . ARG A 1 85 ? 14.693 -3.246 -8.866 1.00 92.31 85 ARG A N 1
ATOM 683 C CA . ARG A 1 85 ? 15.180 -2.169 -9.729 1.00 92.31 85 ARG A CA 1
ATOM 684 C C . ARG A 1 85 ? 15.253 -2.662 -11.167 1.00 92.31 85 ARG A C 1
ATOM 686 O O . ARG A 1 85 ? 15.762 -3.752 -11.413 1.00 92.31 85 ARG A O 1
ATOM 693 N N . HIS A 1 86 ? 14.754 -1.867 -12.106 1.00 87.81 86 HIS A N 1
ATOM 694 C CA . HIS A 1 86 ? 14.955 -2.134 -13.520 1.00 87.81 86 HIS A CA 1
ATOM 695 C C . HIS A 1 86 ? 16.453 -2.008 -13.847 1.00 87.81 86 HIS A C 1
ATOM 697 O O . HIS A 1 86 ? 17.038 -0.970 -13.523 1.00 87.81 86 HIS A O 1
ATOM 703 N N . PRO A 1 87 ? 17.075 -3.006 -14.501 1.00 83.62 87 PRO A N 1
ATOM 704 C CA . PRO A 1 87 ? 18.520 -3.017 -14.740 1.00 83.62 87 PRO A CA 1
ATOM 705 C C . PRO A 1 87 ? 18.982 -1.850 -15.623 1.00 83.62 87 PRO A C 1
ATOM 707 O O . PRO A 1 87 ? 20.015 -1.254 -15.356 1.00 83.62 87 PRO A O 1
ATOM 710 N N . THR A 1 88 ? 18.192 -1.496 -16.642 1.00 85.44 88 THR A N 1
ATOM 711 C CA . THR A 1 88 ? 18.529 -0.431 -17.604 1.00 85.44 88 THR A CA 1
ATOM 712 C C . THR A 1 88 ? 18.124 0.970 -17.143 1.00 85.44 88 THR A C 1
ATOM 714 O O . THR A 1 88 ? 18.949 1.872 -17.114 1.00 85.44 88 THR A O 1
ATOM 717 N N . TYR A 1 89 ? 16.852 1.174 -16.786 1.00 81.75 89 TYR A N 1
ATOM 718 C CA . TYR A 1 89 ? 16.313 2.511 -16.513 1.00 81.75 89 TYR A CA 1
ATOM 719 C C . TYR A 1 89 ? 16.434 2.951 -15.057 1.00 81.75 89 TYR A C 1
ATOM 721 O O . TYR A 1 89 ? 16.171 4.109 -14.745 1.00 81.75 89 TYR A O 1
ATOM 729 N N . GLY A 1 90 ? 16.795 2.042 -14.147 1.00 82.44 90 GLY A N 1
ATOM 730 C CA . GLY A 1 90 ? 16.915 2.392 -12.741 1.00 82.44 90 GLY A CA 1
ATOM 731 C C . GLY A 1 90 ? 15.611 2.956 -12.159 1.00 82.44 90 GLY A C 1
ATOM 732 O O . GLY A 1 90 ? 15.641 3.849 -11.326 1.00 82.44 90 GLY A O 1
ATOM 733 N N . ASN A 1 91 ? 14.445 2.485 -12.581 1.00 87.50 91 ASN A N 1
ATOM 734 C CA . ASN A 1 91 ? 13.187 2.738 -11.884 1.00 87.50 91 ASN A CA 1
ATOM 735 C C . ASN A 1 91 ? 12.772 1.491 -11.100 1.00 87.50 91 ASN A C 1
ATOM 737 O O . ASN A 1 91 ? 13.202 0.374 -11.396 1.00 87.50 91 ASN A O 1
ATOM 741 N N . ASP A 1 92 ? 11.970 1.685 -10.058 1.00 93.06 92 ASP A N 1
ATOM 742 C CA . ASP A 1 92 ? 11.357 0.564 -9.354 1.00 93.06 92 ASP A CA 1
ATOM 743 C C . ASP A 1 92 ? 10.308 -0.072 -10.277 1.00 93.06 92 ASP A C 1
ATOM 745 O O . ASP A 1 92 ? 9.506 0.627 -10.898 1.00 93.06 92 ASP A O 1
ATOM 749 N N . VAL A 1 93 ? 10.285 -1.401 -10.333 1.00 95.62 93 VAL A N 1
ATOM 750 C CA . VAL A 1 93 ? 9.162 -2.155 -10.894 1.00 95.62 93 VAL A CA 1
ATOM 751 C C . VAL A 1 93 ? 8.500 -2.964 -9.787 1.00 95.62 93 VAL A C 1
ATOM 753 O O . VAL A 1 93 ? 9.168 -3.484 -8.888 1.00 95.62 93 VAL A O 1
ATOM 756 N N . TYR A 1 94 ? 7.177 -3.037 -9.853 1.00 97.44 94 TYR A N 1
ATOM 757 C CA . TYR A 1 94 ? 6.288 -3.497 -8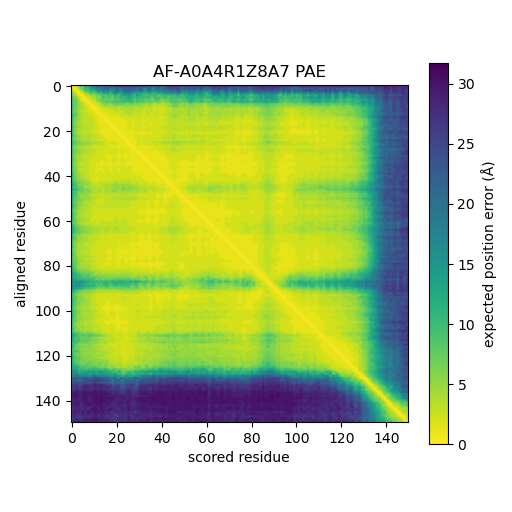.798 1.00 97.44 94 TYR A CA 1
ATOM 758 C C . TYR A 1 94 ? 5.564 -4.758 -9.246 1.00 97.44 94 TYR A C 1
ATOM 760 O O . TYR A 1 94 ? 4.699 -4.710 -10.120 1.00 97.44 94 TYR A O 1
ATOM 768 N N . THR A 1 95 ? 5.881 -5.883 -8.620 1.00 97.25 95 THR A N 1
ATOM 769 C CA . THR A 1 95 ? 5.096 -7.109 -8.766 1.00 97.25 95 THR A CA 1
ATOM 770 C C . THR A 1 95 ? 4.024 -7.116 -7.687 1.00 97.25 95 THR A C 1
ATOM 772 O O . THR A 1 95 ? 4.337 -6.995 -6.502 1.00 97.25 95 THR A O 1
ATOM 775 N N . LEU A 1 96 ? 2.766 -7.237 -8.104 1.00 96.81 96 LEU A N 1
ATOM 776 C CA . LEU A 1 96 ? 1.612 -7.308 -7.212 1.00 96.81 96 LEU A CA 1
ATOM 777 C C . LEU A 1 96 ? 1.383 -8.752 -6.770 1.00 96.81 96 LEU A C 1
ATOM 779 O O . LEU A 1 96 ? 1.538 -9.681 -7.562 1.00 96.81 96 LEU A O 1
ATOM 783 N N . ARG A 1 97 ? 0.995 -8.931 -5.511 1.00 96.81 97 ARG A N 1
ATOM 784 C CA . ARG A 1 97 ? 0.545 -10.208 -4.955 1.00 96.81 97 ARG A CA 1
ATOM 785 C C . ARG A 1 97 ? -0.886 -10.053 -4.467 1.00 96.81 97 ARG A C 1
ATOM 787 O O . ARG A 1 97 ? -1.251 -8.980 -3.981 1.00 96.81 97 ARG A O 1
ATOM 794 N N . ALA A 1 98 ? -1.689 -11.099 -4.637 1.00 95.88 98 ALA A N 1
ATOM 795 C CA . ALA A 1 98 ? -3.066 -11.100 -4.167 1.00 95.88 98 ALA A CA 1
ATOM 796 C C . ALA A 1 98 ? -3.094 -10.955 -2.630 1.00 95.88 98 ALA A C 1
ATOM 798 O O . ALA A 1 98 ? -2.268 -11.579 -1.960 1.00 95.88 98 ALA A O 1
ATOM 799 N N . PRO A 1 99 ? -3.995 -10.135 -2.064 1.00 97.69 99 PRO A N 1
ATOM 800 C CA . PRO A 1 99 ? -4.198 -10.069 -0.624 1.00 97.69 99 PRO A CA 1
ATOM 801 C C . PRO A 1 99 ? -4.733 -11.399 -0.094 1.00 97.69 99 PRO A C 1
ATOM 803 O O . PRO A 1 99 ? -5.486 -12.082 -0.789 1.00 97.69 99 PRO A O 1
ATOM 806 N N . ILE A 1 100 ? -4.403 -11.726 1.154 1.00 97.94 100 ILE A N 1
ATOM 807 C CA . ILE A 1 100 ? -5.036 -12.843 1.863 1.00 97.94 100 ILE A CA 1
ATOM 808 C C . ILE A 1 100 ? -6.511 -12.489 2.076 1.00 97.94 100 ILE A C 1
ATOM 810 O O . ILE A 1 100 ? -6.819 -11.409 2.586 1.00 97.94 100 ILE A O 1
ATOM 814 N N . VAL A 1 101 ? -7.411 -13.370 1.640 1.00 97.56 101 VAL A N 1
ATOM 815 C CA . VAL A 1 101 ? -8.867 -13.152 1.701 1.00 97.56 101 VAL A CA 1
ATOM 816 C C . VAL A 1 101 ? -9.535 -13.921 2.834 1.00 97.56 101 VAL A C 1
ATOM 818 O O . VAL A 1 101 ? -10.565 -13.473 3.331 1.00 97.56 101 VAL A O 1
ATOM 821 N N . GLU A 1 102 ? -8.939 -15.036 3.255 1.00 97.62 102 GLU A N 1
ATOM 822 C CA . GLU A 1 102 ? -9.448 -15.862 4.344 1.00 97.62 102 GLU A CA 1
ATOM 823 C C . GLU A 1 102 ? -8.984 -15.313 5.692 1.00 97.62 102 GLU A C 1
ATOM 825 O O . GLU A 1 102 ? -7.792 -15.130 5.939 1.00 97.62 102 GLU A O 1
ATOM 830 N N . GLU A 1 103 ? -9.931 -15.057 6.592 1.00 96.00 103 GLU A N 1
ATOM 831 C CA . GLU A 1 103 ? -9.658 -14.405 7.877 1.00 96.00 103 GLU A CA 1
ATOM 832 C C . GLU A 1 103 ? -8.751 -15.250 8.787 1.00 96.00 103 GLU A C 1
ATOM 834 O O . GLU A 1 103 ? -7.835 -14.721 9.416 1.00 96.00 103 GLU A O 1
ATOM 839 N N . ALA A 1 104 ? -8.948 -16.572 8.810 1.00 96.19 104 ALA A N 1
ATOM 840 C CA . ALA A 1 104 ? -8.105 -17.483 9.585 1.00 96.19 104 ALA A CA 1
ATOM 841 C C . ALA A 1 104 ? -6.649 -17.492 9.084 1.00 96.19 104 ALA A C 1
ATOM 843 O O . ALA A 1 104 ? -5.717 -17.447 9.885 1.00 96.19 104 ALA A O 1
ATOM 844 N N . GLU A 1 105 ? -6.449 -17.499 7.761 1.00 97.12 105 GLU A N 1
ATOM 845 C CA . GLU A 1 105 ? -5.117 -17.398 7.152 1.00 97.12 105 GLU A CA 1
ATOM 846 C C . GLU A 1 105 ? -4.485 -16.033 7.451 1.00 97.12 105 GLU A C 1
ATOM 848 O O . GLU A 1 105 ? -3.299 -15.941 7.770 1.00 97.12 105 GLU A O 1
ATOM 853 N N . PHE A 1 106 ? -5.288 -14.969 7.410 1.00 97.94 106 PHE A N 1
ATOM 854 C CA . PHE A 1 106 ? -4.830 -13.615 7.676 1.00 97.94 106 PHE A CA 1
ATOM 855 C C . PHE A 1 106 ? -4.300 -13.456 9.105 1.00 97.94 106 PHE A C 1
ATOM 857 O O . PHE A 1 106 ? -3.205 -12.926 9.287 1.00 97.94 106 PHE A O 1
ATOM 864 N N . TYR A 1 107 ? -5.024 -13.946 10.115 1.00 96.31 107 TYR A N 1
ATOM 865 C CA . TYR A 1 107 ? -4.555 -13.892 11.504 1.00 96.31 107 TYR A CA 1
ATOM 866 C C . TYR A 1 107 ? -3.409 -14.862 11.790 1.00 96.31 107 TYR A C 1
ATOM 868 O O . TYR A 1 107 ? -2.550 -14.551 12.609 1.00 96.31 107 TYR A O 1
ATOM 876 N N . ALA A 1 108 ? -3.330 -15.994 11.084 1.00 96.44 108 ALA A N 1
ATOM 877 C CA . ALA A 1 108 ? -2.155 -16.859 11.161 1.00 96.44 108 ALA A CA 1
ATOM 878 C C . ALA A 1 108 ? -0.895 -16.156 10.620 1.00 96.44 108 ALA A C 1
ATOM 880 O O . ALA A 1 108 ? 0.186 -16.298 11.189 1.00 96.44 108 ALA A O 1
ATOM 881 N N . ALA A 1 109 ? -1.032 -15.370 9.546 1.00 96.44 109 ALA A N 1
ATOM 882 C CA . ALA A 1 109 ? 0.060 -14.577 8.984 1.00 96.44 109 ALA A CA 1
ATOM 883 C C . ALA A 1 109 ? 0.393 -13.333 9.828 1.00 96.44 109 ALA A C 1
ATOM 885 O O . ALA A 1 109 ? 1.559 -12.937 9.911 1.00 96.44 109 ALA A O 1
ATOM 886 N N . PHE A 1 110 ? -0.616 -12.710 10.444 1.00 96.38 110 PHE A N 1
ATOM 887 C CA . PHE A 1 110 ? -0.505 -11.459 11.195 1.00 96.38 110 PHE A CA 1
ATOM 888 C C . PHE A 1 110 ? -1.218 -11.559 12.557 1.00 96.38 110 PHE A C 1
ATOM 890 O O . PHE A 1 110 ? -2.287 -10.967 12.731 1.00 96.38 110 PHE A O 1
ATOM 897 N N . PRO A 1 111 ? -0.634 -12.267 13.540 1.00 92.88 111 PRO A N 1
ATOM 898 C CA . PRO A 1 111 ? -1.291 -12.522 14.825 1.00 92.88 111 PRO A CA 1
ATOM 899 C C . PRO A 1 111 ? -1.619 -11.234 15.590 1.00 92.88 111 PRO A C 1
ATOM 901 O O . PRO A 1 111 ? -2.703 -11.107 16.142 1.00 92.88 111 PRO A O 1
ATOM 904 N N . ASP A 1 112 ? -0.756 -10.217 15.520 1.00 91.00 112 ASP A N 1
ATOM 905 C CA . ASP A 1 112 ? -0.970 -8.934 16.209 1.00 91.00 112 ASP A CA 1
ATOM 906 C C . ASP A 1 112 ? -2.191 -8.141 15.688 1.00 91.00 112 ASP A C 1
ATOM 908 O O . ASP A 1 112 ? -2.598 -7.139 16.287 1.00 91.00 112 ASP A O 1
ATOM 912 N N . ALA A 1 113 ? -2.761 -8.531 14.540 1.00 93.25 113 ALA A N 1
ATOM 913 C CA . ALA A 1 113 ? -3.876 -7.823 13.923 1.00 93.25 113 ALA A CA 1
ATOM 914 C C . ALA A 1 113 ? -5.184 -7.978 14.715 1.00 93.25 113 ALA A C 1
ATOM 916 O O . ALA A 1 113 ? -5.960 -7.021 14.771 1.00 93.25 113 ALA A O 1
ATOM 917 N N . SER A 1 114 ? -5.429 -9.144 15.330 1.00 90.25 114 SER A N 1
ATOM 918 C CA . SER A 1 114 ? -6.637 -9.381 16.137 1.00 90.25 114 SER A CA 1
ATOM 919 C C . SER A 1 114 ? -6.656 -8.457 17.347 1.00 90.25 114 SER A C 1
ATOM 921 O O . SER A 1 114 ? -7.593 -7.681 17.528 1.00 90.25 114 SER A O 1
ATOM 923 N N . ASP A 1 115 ? -5.559 -8.451 18.099 1.00 92.00 115 ASP A N 1
ATOM 924 C CA . ASP A 1 115 ? -5.429 -7.693 19.339 1.00 92.00 115 ASP A CA 1
ATOM 925 C C . ASP A 1 115 ? -5.546 -6.190 19.074 1.00 92.00 115 ASP A C 1
ATOM 927 O O . ASP A 1 115 ? -6.199 -5.450 19.815 1.00 92.00 115 ASP A O 1
ATOM 931 N N . TYR A 1 116 ? -4.933 -5.708 17.988 1.00 93.00 116 TYR A N 1
ATOM 932 C CA . TYR A 1 116 ? -5.063 -4.311 17.589 1.00 93.00 116 TYR A CA 1
ATOM 933 C C . TYR A 1 116 ? -6.510 -3.951 17.231 1.00 93.00 116 TY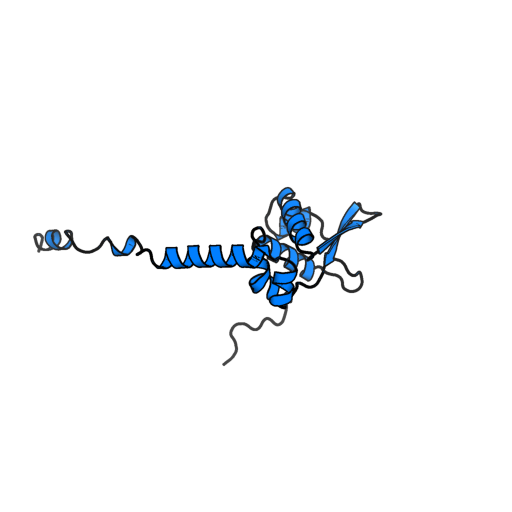R A C 1
ATOM 935 O O . TYR A 1 116 ? -7.016 -2.910 17.669 1.00 93.00 116 TYR A O 1
ATOM 943 N N . TYR A 1 117 ? -7.178 -4.799 16.448 1.00 92.00 117 TYR A N 1
ATOM 944 C CA . TYR A 1 117 ? -8.546 -4.563 16.006 1.00 92.00 117 TYR A CA 1
ATOM 945 C C . TYR A 1 117 ? -9.531 -4.539 17.174 1.00 92.00 117 TYR A C 1
ATOM 947 O O . TYR A 1 117 ? -10.317 -3.597 17.289 1.00 92.00 117 TYR A O 1
ATOM 955 N N . GLU A 1 118 ? -9.443 -5.509 18.083 1.00 92.62 118 GLU A N 1
ATOM 956 C CA . GLU A 1 118 ? -10.282 -5.582 19.282 1.00 92.62 118 GLU A CA 1
ATOM 957 C C . GLU A 1 118 ? -10.095 -4.354 20.173 1.00 92.62 118 GLU A C 1
ATOM 959 O O . GLU A 1 118 ? -11.069 -3.708 20.574 1.00 92.62 118 GLU A O 1
ATOM 964 N N . ARG A 1 119 ? -8.840 -3.946 20.407 1.00 93.12 119 ARG A N 1
ATOM 965 C CA . ARG A 1 119 ? -8.540 -2.709 21.140 1.00 93.12 119 ARG A CA 1
ATOM 966 C C . ARG A 1 119 ? -9.158 -1.496 20.462 1.00 93.12 119 ARG A C 1
ATOM 968 O O . ARG A 1 119 ? -9.659 -0.601 21.147 1.00 93.12 119 ARG A O 1
ATOM 975 N N . ARG A 1 120 ? -9.124 -1.430 19.128 1.00 92.25 120 ARG A N 1
ATOM 976 C CA . ARG A 1 120 ? -9.691 -0.293 18.406 1.00 92.25 120 ARG A CA 1
ATOM 977 C C . ARG A 1 120 ? -11.218 -0.284 18.443 1.00 92.25 120 ARG A C 1
ATOM 979 O O . ARG A 1 120 ? -11.804 0.788 18.605 1.00 92.25 120 ARG A O 1
ATOM 986 N N . LEU A 1 121 ? -11.846 -1.450 18.343 1.00 91.75 121 LEU A N 1
ATOM 987 C CA . LEU A 1 121 ? -13.288 -1.613 18.476 1.00 91.75 121 LEU A CA 1
ATOM 988 C C . LEU A 1 121 ? -13.763 -1.152 19.860 1.00 91.75 121 LEU A C 1
ATOM 990 O O . LEU A 1 121 ? -14.664 -0.319 19.937 1.00 91.75 121 LEU A O 1
ATOM 994 N N . ALA A 1 122 ? -13.089 -1.590 20.928 1.00 92.88 122 ALA A N 1
ATOM 995 C CA . ALA A 1 122 ? -13.394 -1.189 22.302 1.00 92.88 122 ALA A CA 1
ATOM 996 C C . ALA A 1 122 ? -13.260 0.331 22.529 1.00 92.88 122 ALA A C 1
ATOM 998 O O . ALA A 1 122 ? -14.066 0.948 23.221 1.00 92.88 122 ALA A O 1
ATOM 999 N N . GLN A 1 123 ? -12.262 0.976 21.915 1.00 91.19 123 GLN A N 1
ATOM 1000 C CA . GLN A 1 123 ? -12.117 2.437 21.986 1.00 91.19 123 GLN A CA 1
ATOM 1001 C C . GLN A 1 123 ? -13.260 3.182 21.286 1.00 91.19 123 GLN A C 1
ATOM 1003 O O . GLN A 1 123 ? -13.666 4.256 21.731 1.00 91.19 123 GLN A O 1
ATOM 1008 N N . LEU A 1 124 ? -13.739 2.656 20.157 1.00 90.50 124 LEU A N 1
ATOM 1009 C CA . LEU A 1 124 ? -14.830 3.259 19.395 1.00 90.50 124 LEU A CA 1
ATOM 1010 C C . LEU A 1 124 ? -16.181 3.061 20.086 1.00 90.50 124 LEU A C 1
ATOM 1012 O O . LEU A 1 124 ? -16.959 4.014 20.143 1.00 90.50 124 LEU A O 1
ATOM 1016 N N . SER A 1 125 ? -16.440 1.878 20.651 1.00 90.00 125 SER A N 1
ATOM 1017 C CA . SER A 1 125 ? -17.657 1.623 21.429 1.00 90.00 125 SER A CA 1
ATOM 1018 C C . SER A 1 125 ? -17.716 2.512 22.672 1.00 90.00 125 SER A C 1
ATOM 1020 O O . SER A 1 125 ? -18.702 3.217 22.861 1.00 90.00 125 SER A O 1
ATOM 1022 N N . ALA A 1 126 ? -16.618 2.611 23.430 1.00 90.06 126 ALA A N 1
ATOM 1023 C CA . ALA A 1 126 ? -16.539 3.478 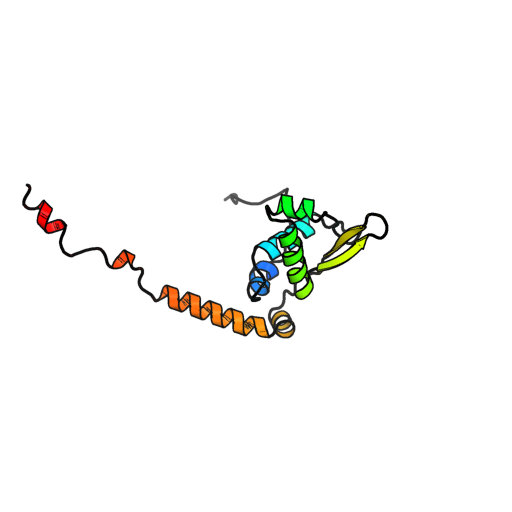24.607 1.00 90.06 126 ALA A CA 1
ATOM 1024 C C . ALA A 1 126 ? -16.728 4.971 24.278 1.00 90.06 126 ALA A C 1
ATOM 1026 O O . ALA A 1 126 ? -17.174 5.745 25.122 1.00 90.06 126 ALA A O 1
ATOM 1027 N N . ARG A 1 127 ? -16.385 5.409 23.057 1.00 84.25 127 ARG A N 1
ATOM 1028 C CA . ARG A 1 127 ? -16.667 6.780 22.606 1.00 84.25 127 ARG A CA 1
ATOM 1029 C C . ARG A 1 127 ? -18.152 6.989 22.325 1.00 84.25 127 ARG A C 1
ATOM 1031 O O . ARG A 1 127 ? -18.649 8.061 22.636 1.00 84.25 127 ARG A O 1
ATOM 1038 N N . LYS A 1 128 ? -18.834 5.998 21.747 1.00 80.44 128 LYS A N 1
ATOM 1039 C CA . LYS A 1 128 ? -20.272 6.063 21.446 1.00 80.44 128 LYS A CA 1
ATOM 1040 C C . LYS A 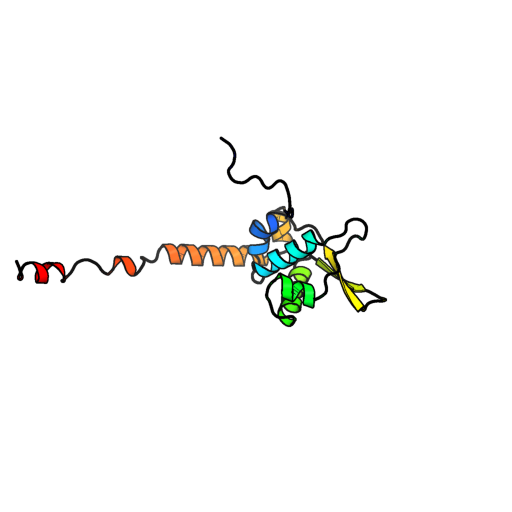1 128 ? -21.126 6.146 22.715 1.00 80.44 128 LYS A C 1
ATOM 1042 O O . LYS A 1 128 ? -22.182 6.759 22.695 1.00 80.44 128 LYS A O 1
ATOM 1047 N N . GLU A 1 129 ? -20.662 5.542 23.804 1.00 77.00 129 GLU A N 1
ATOM 1048 C CA . GLU A 1 129 ? -21.343 5.561 25.106 1.00 77.00 129 GLU A CA 1
ATOM 1049 C C . GLU A 1 129 ? -21.147 6.870 25.884 1.00 77.00 129 GLU A C 1
ATOM 1051 O O . GLU A 1 129 ? -21.840 7.105 26.873 1.00 77.00 129 GLU A O 1
ATOM 1056 N N . ARG A 1 130 ? -20.222 7.746 25.462 1.00 73.19 130 ARG A N 1
ATOM 1057 C CA . ARG A 1 130 ? -20.115 9.086 26.046 1.00 73.19 130 ARG A CA 1
ATOM 1058 C C . ARG A 1 130 ? -21.219 9.958 25.444 1.00 73.19 130 ARG A C 1
ATOM 1060 O O . ARG A 1 130 ? -21.209 10.118 24.226 1.00 73.19 130 ARG A O 1
ATOM 1067 N N . PRO A 1 131 ? -22.124 10.538 26.254 1.00 61.78 131 PRO A N 1
ATOM 1068 C CA . PRO A 1 131 ? -23.112 11.475 25.737 1.00 61.78 131 PRO A CA 1
ATOM 1069 C C . PRO A 1 131 ? -22.390 12.635 25.048 1.00 61.78 131 PRO A C 1
ATOM 1071 O O . PRO A 1 131 ? -21.384 13.145 25.563 1.00 61.78 131 PRO A O 1
ATOM 1074 N N . ASP A 1 132 ? -22.865 13.015 23.863 1.00 63.47 132 ASP A N 1
ATOM 1075 C CA . ASP A 1 132 ? -22.342 14.181 23.165 1.00 63.47 132 ASP A CA 1
ATOM 1076 C C . ASP A 1 132 ? -22.585 15.408 24.051 1.00 63.47 132 ASP A C 1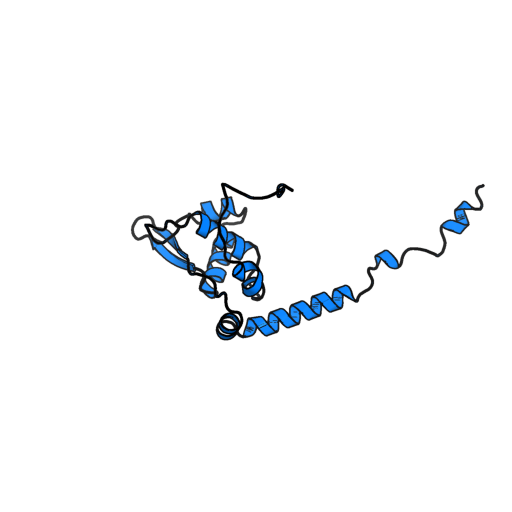
ATOM 1078 O O . ASP A 1 132 ? -23.685 15.639 24.546 1.00 63.47 132 ASP A O 1
ATOM 1082 N N . LYS A 1 133 ? -21.552 16.233 24.255 1.00 57.25 133 LYS A N 1
ATOM 1083 C CA . LYS A 1 133 ? -21.680 17.499 25.003 1.00 57.25 133 LYS A CA 1
ATOM 1084 C C . LYS A 1 133 ? -22.707 18.464 24.386 1.00 57.25 133 LYS A C 1
ATOM 1086 O O . LYS A 1 133 ? -23.034 19.456 25.028 1.00 57.25 133 LYS A O 1
ATOM 1091 N N . ALA A 1 134 ? -23.174 18.195 23.166 1.00 55.34 134 ALA A N 1
ATOM 1092 C CA . ALA A 1 134 ? -24.224 18.954 22.498 1.00 55.34 134 ALA A CA 1
ATOM 1093 C C . ALA A 1 134 ? -25.603 18.773 23.161 1.00 55.34 134 ALA A C 1
ATOM 1095 O O . ALA A 1 134 ? -26.374 19.722 23.169 1.00 55.34 134 ALA A O 1
ATOM 1096 N N . ASP A 1 135 ? -25.867 17.635 23.812 1.00 49.81 135 ASP A N 1
ATOM 1097 C CA . ASP A 1 135 ? -27.151 17.376 24.489 1.00 49.81 135 ASP A CA 1
ATOM 1098 C C . ASP A 1 135 ? -27.190 17.925 25.932 1.00 49.81 135 ASP A C 1
ATOM 1100 O O . ASP A 1 135 ? -28.152 17.711 26.664 1.00 49.81 135 ASP A O 1
ATOM 1104 N N . ALA A 1 136 ? -26.132 18.617 26.374 1.00 50.28 136 ALA A N 1
ATOM 1105 C CA . ALA A 1 136 ? -26.023 19.208 27.712 1.00 50.28 136 ALA A CA 1
ATOM 1106 C C . ALA A 1 136 ? -26.213 20.737 27.726 1.00 50.28 136 ALA A C 1
ATOM 1108 O O . ALA A 1 136 ? -25.954 21.375 28.747 1.00 50.28 136 ALA A O 1
ATOM 1109 N N . VAL A 1 137 ? -26.634 21.332 26.605 1.00 52.69 137 VAL A N 1
ATOM 1110 C CA . VAL A 1 137 ? -26.974 22.758 26.516 1.00 52.69 137 VAL A CA 1
ATOM 1111 C C . VAL A 1 137 ? -28.357 22.902 25.902 1.00 52.69 137 VAL A C 1
ATOM 1113 O O . VAL A 1 137 ? -28.498 23.353 24.778 1.00 52.69 137 VAL A O 1
ATOM 1116 N N . GLU A 1 138 ? -29.383 22.512 26.644 1.00 51.41 138 GLU A N 1
ATOM 1117 C CA . GLU A 1 138 ? -30.707 23.109 26.515 1.00 51.41 138 GLU A CA 1
ATOM 1118 C C . GLU A 1 138 ? -31.445 22.917 27.844 1.00 51.41 138 GLU A C 1
ATOM 1120 O O . GLU A 1 138 ? -31.400 21.849 28.447 1.00 51.41 138 GLU A O 1
ATOM 1125 N N . ASP A 1 139 ? -32.098 23.991 28.283 1.00 52.12 139 ASP A N 1
ATOM 1126 C CA . ASP A 1 139 ? -33.045 24.061 29.401 1.00 52.12 139 ASP A CA 1
ATOM 1127 C C . ASP A 1 139 ? -32.528 24.410 30.810 1.00 52.12 139 ASP A C 1
ATOM 1129 O O . ASP A 1 139 ? -32.775 23.701 31.776 1.00 52.12 139 ASP A O 1
ATOM 1133 N N . THR A 1 140 ? -31.904 25.584 30.959 1.00 50.25 140 THR A N 1
ATOM 1134 C CA . THR A 1 140 ? -32.219 26.474 32.100 1.00 50.25 140 THR A CA 1
ATOM 1135 C C . THR A 1 140 ? -31.782 27.909 31.789 1.00 50.25 140 THR A C 1
ATOM 1137 O O . THR A 1 140 ? -30.614 28.247 31.966 1.00 50.25 140 THR A O 1
ATOM 1140 N N . GLY A 1 141 ? -32.704 28.775 31.350 1.00 49.69 141 GLY A N 1
ATOM 1141 C CA . GLY A 1 141 ? -32.543 30.228 31.534 1.00 49.69 141 GLY A CA 1
ATOM 1142 C C . GLY A 1 141 ? -33.016 31.152 30.409 1.00 49.69 141 GLY A C 1
ATOM 1143 O O . GLY A 1 141 ? -33.515 32.232 30.710 1.00 49.69 141 GLY A O 1
ATOM 1144 N N . GLU A 1 142 ? -32.916 30.767 29.135 1.00 47.25 142 GLU A N 1
ATOM 1145 C CA . GLU A 1 142 ? -33.136 31.733 28.037 1.00 47.25 142 GLU A CA 1
ATOM 1146 C C . GLU A 1 142 ? -34.617 31.964 27.680 1.00 47.25 142 GLU A C 1
ATOM 1148 O O . GLU A 1 142 ? -34.974 33.050 27.227 1.00 47.25 142 GLU A O 1
ATOM 1153 N N . MET A 1 143 ? -35.517 31.020 27.982 1.00 46.91 143 MET A N 1
ATOM 1154 C CA . MET A 1 143 ? -36.963 31.191 27.736 1.00 46.91 143 MET A CA 1
ATOM 1155 C C . MET A 1 143 ? -37.664 32.101 28.760 1.00 46.91 143 MET A C 1
ATOM 1157 O O . MET A 1 143 ? -38.749 32.606 28.480 1.00 46.91 143 MET A O 1
ATOM 1161 N N . ALA A 1 144 ? -37.061 32.350 29.928 1.00 50.00 144 ALA A N 1
ATOM 1162 C CA . ALA A 1 144 ? -37.633 33.249 30.936 1.00 50.00 144 ALA A CA 1
ATOM 1163 C C . ALA A 1 144 ? -37.446 34.734 30.571 1.00 50.00 144 ALA A C 1
ATOM 1165 O O . ALA A 1 144 ? -38.294 35.556 30.895 1.00 50.00 144 ALA A O 1
ATOM 1166 N N . ALA A 1 145 ? -36.377 35.079 29.846 1.00 53.16 145 ALA A N 1
ATOM 1167 C CA . ALA A 1 145 ? -36.074 36.464 29.479 1.00 53.16 145 ALA A CA 1
ATOM 1168 C C . ALA A 1 145 ? -36.937 37.005 28.319 1.00 53.16 145 ALA A C 1
ATOM 1170 O O . ALA A 1 145 ? -37.091 38.215 28.183 1.00 53.16 145 ALA A O 1
ATOM 1171 N N . LEU A 1 146 ? -37.512 36.129 27.489 1.00 48.25 146 LEU A N 1
ATOM 1172 C CA . LEU A 1 146 ? -38.378 36.512 26.362 1.00 48.25 146 LEU A CA 1
ATOM 1173 C C . LEU A 1 146 ? -39.839 36.762 26.767 1.00 48.25 146 LEU A C 1
ATOM 1175 O O . LEU A 1 146 ? -40.560 37.433 26.034 1.00 48.25 146 LEU A O 1
ATOM 1179 N N . ALA A 1 147 ? -40.272 36.248 27.922 1.00 52.03 147 ALA A N 1
ATOM 1180 C CA . ALA A 1 147 ? -41.628 36.452 28.433 1.00 52.03 147 ALA A CA 1
ATOM 1181 C C . ALA A 1 147 ? -41.832 37.842 29.065 1.00 52.03 147 ALA A C 1
ATOM 1183 O O . ALA A 1 147 ? -42.956 38.326 29.098 1.00 52.03 147 ALA A O 1
ATOM 1184 N N . ASP A 1 148 ? -40.757 38.504 29.500 1.00 53.97 148 ASP A N 1
ATOM 1185 C CA . ASP A 1 148 ? -40.801 39.864 30.064 1.00 53.97 148 ASP A CA 1
ATOM 1186 C C . ASP A 1 148 ? -40.786 40.974 28.986 1.00 53.97 148 ASP A C 1
ATOM 1188 O O . ASP A 1 148 ? -40.751 42.163 29.310 1.00 53.97 148 ASP A O 1
ATOM 1192 N N . TRP A 1 149 ? -40.802 40.612 27.695 1.00 53.03 149 TRP A N 1
ATOM 1193 C CA . TRP A 1 149 ? -40.725 41.545 26.558 1.00 53.03 149 TRP A CA 1
ATOM 1194 C C . TRP A 1 149 ? -41.886 41.411 25.550 1.00 53.03 149 TRP A C 1
ATOM 1196 O O . TRP A 1 149 ? -41.735 41.776 24.382 1.00 53.03 149 TRP A O 1
ATOM 1206 N N . LEU A 1 150 ? -43.039 40.890 25.988 1.00 46.19 150 LEU A N 1
ATOM 1207 C CA . LEU A 1 150 ? -44.320 40.847 25.259 1.00 46.19 150 LEU A CA 1
ATOM 1208 C C . LEU A 1 150 ? -45.464 41.287 26.179 1.00 46.19 150 LEU A C 1
ATOM 1210 O O . LEU A 1 150 ? -46.392 41.948 25.660 1.00 46.19 150 LEU A O 1
#

Nearest PDB structures (foldseek):
  5kbj-assembly2_D  TM=6.643E-01  e=1.202E-04  Staphylococcus aureus
  4pql-assembly1_A  TM=6.711E-01  e=1.628E-04  Staphylococcus aureus
  5jbr-assembly1_B  TM=6.256E-01  e=1.137E-02  Beutenbergia cavernae DSM 12333
  4nb5-assembly1_C  TM=6.205E-01  e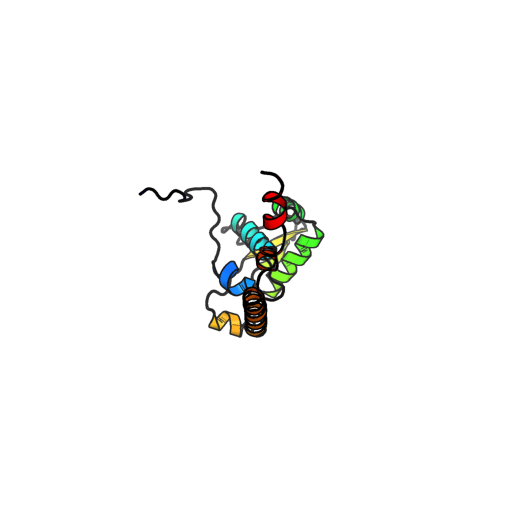=2.216E-02  Mycobacterium tuberculosis H37Rv
  1ku9-assembly1_B  TM=5.997E-01  e=5.505E-02  Methanocaldococcus jannaschii

Secondary structure (DSSP, 8-state):
---S----SS-----THHHHTGGGSTT--HHHHHHHHHHHHT-BTTTTBB---HHHHHHHTT--HHHHHHHHHHHHHTTSEEEEE-TTT--EEEEE-PPP--HHHHHHH-THHHHHHHHHHHHHHHHHTSPPGGGGSSSSSHHHHTGGG-

Radius of gyration: 23.68 Å; Cα contacts (8 Å, |Δi|>4): 136; chains: 1; bounding box: 63×59×52 Å

Solvent-accessible surface area (backbone atoms only — not comparable to full-atom values): 9232 Å² total; per-residue (Å²): 134,79,75,95,76,76,86,89,66,100,76,72,93,74,69,65,34,54,75,71,50,47,54,34,33,94,86,45,49,72,68,43,53,48,51,51,51,57,42,57,71,52,47,36,81,92,77,59,34,20,62,69,46,62,64,56,49,14,63,74,67,73,47,55,58,71,51,46,55,56,41,51,50,52,38,39,74,69,56,35,36,49,76,48,71,39,88,85,79,68,43,56,32,36,33,77,43,81,72,69,73,52,68,72,61,42,39,72,77,38,60,71,29,57,62,48,36,53,55,51,50,55,55,51,53,59,52,70,72,48,79,63,75,73,80,73,71,78,90,88,67,75,75,65,66,62,67,80,74,116

Mean predicted aligned error: 8.8 Å

Sequence (150 aa):
MKADFEPVRDFTKVHNALFTLYTRLPDFKAEHAMLYTYLMARFNPSYGYAFPTSCDIALALNCGINQVTAYKRVLKKYGLIATRRHPTYGNDVYTLRAPIVEEAEFYAAFPDASDYYERRLAQLSARKERPDKADAVEDTGEMAALADWL

Foldseek 3Di:
DPPPDDDPDDDFDDDCCLVVPVCLDPPRDPLLVVLLSVFSVQQDPVVQWGFDALVSSCVVSVHDSVVSVVSVVSCVVQVQWDWDADPPPRTIIIHGDHHDPDNVVSCVVPVVSVVSNVVVVVVVVVVVPDPDCVVVPDDDDDVVVVVVVD